Protein AF-0000000084378544 (afdb_homodimer)

Solvent-accessible surface area (backbone atoms only — not comparable to full-atom values): 7762 Å² total; per-residue (Å²): 128,62,60,50,54,60,19,28,45,36,10,45,52,50,46,53,52,35,53,74,69,70,43,50,60,58,55,46,12,59,63,33,71,45,56,63,68,47,44,58,34,29,41,66,19,74,38,69,50,29,52,59,50,43,44,32,46,19,56,54,67,71,46,62,42,26,55,57,43,40,57,29,56,71,71,104,128,62,62,50,55,60,19,28,46,36,10,45,51,51,47,54,50,35,53,74,70,70,42,51,59,59,55,46,12,59,62,33,70,46,57,64,69,47,44,59,34,28,39,64,20,75,35,67,52,28,52,57,51,43,44,31,45,19,56,53,67,70,47,64,42,25,56,56,42,39,57,29,57,71,72,103

pLDDT: mean 95.97, std 9.05, range [44.22, 98.88]

Organism: NCBI:txid1548547

Sequence (152 aa):
MNPRIAAKQFGLIVRQRRLKASMSQETLAAEAMCHPTYISLVERGLRNPSLDTILKLAAALNCPAWLLVQETEAQLMNPRIAAKQFGLIVRQRRLKASMSQETLAAEAMCHPTYISLVERGLRNPSLDTILKLAAALNCPAWLLVQETEAQL

Structure (mmCIF, N/CA/C/O backbone):
data_AF-0000000084378544-model_v1
#
loop_
_entity.id
_entity.type
_entity.pdbx_description
1 polymer 'HTH cro/C1-type domain-containing protein'
#
loop_
_atom_site.group_PDB
_atom_site.id
_atom_site.type_symbol
_atom_site.label_atom_id
_atom_site.label_alt_id
_atom_site.label_comp_id
_atom_site.label_asym_id
_atom_site.label_entity_id
_atom_site.label_seq_id
_atom_site.pdbx_PDB_ins_code
_atom_site.Cartn_x
_atom_site.Cartn_y
_atom_site.Cartn_z
_atom_site.occupancy
_atom_site.B_iso_or_equiv
_atom_site.auth_seq_id
_atom_site.auth_comp_id
_atom_site.auth_asym_id
_atom_site.auth_atom_id
_atom_site.pdbx_PDB_model_num
ATOM 1 N N . MET A 1 1 ? 2.867 13.477 -6.863 1 44.22 1 MET A N 1
ATOM 2 C CA . MET A 1 1 ? 3.152 12.203 -7.512 1 44.22 1 MET A CA 1
ATOM 3 C C . MET A 1 1 ? 1.926 11.688 -8.258 1 44.22 1 MET A C 1
ATOM 5 O O . MET A 1 1 ? 0.828 11.641 -7.699 1 44.22 1 MET A O 1
ATOM 9 N N . ASN A 1 2 ? 1.77 11.758 -9.508 1 55.84 2 ASN A N 1
ATOM 10 C CA . ASN A 1 2 ? 0.606 11.328 -10.281 1 55.84 2 ASN A CA 1
ATOM 11 C C . ASN A 1 2 ? 0.233 9.883 -9.977 1 55.84 2 ASN A C 1
ATOM 13 O O . ASN A 1 2 ? 1.021 8.969 -10.227 1 55.84 2 ASN A O 1
ATOM 17 N N . PRO A 1 3 ? -0.735 9.703 -9.062 1 58.84 3 PRO A N 1
ATOM 18 C CA . PRO A 1 3 ? -1.119 8.383 -8.555 1 58.84 3 PRO A CA 1
ATOM 19 C C . PRO A 1 3 ? -0.909 7.27 -9.578 1 58.84 3 PRO A C 1
ATOM 21 O O . PRO A 1 3 ? -0.676 6.117 -9.211 1 58.84 3 PRO A O 1
ATOM 24 N N . ARG A 1 4 ? -0.571 7.797 -10.789 1 84.12 4 ARG A N 1
ATOM 25 C CA . ARG A 1 4 ? -0.544 6.793 -11.852 1 84.12 4 ARG A CA 1
ATOM 26 C C . ARG A 1 4 ? 0.871 6.27 -12.07 1 84.12 4 ARG A C 1
ATOM 28 O O . ARG A 1 4 ? 1.058 5.125 -12.484 1 84.12 4 ARG A O 1
ATOM 35 N N . ILE A 1 5 ? 1.824 7.164 -11.453 1 95.56 5 ILE A N 1
ATOM 36 C CA . ILE A 1 5 ? 3.195 6.727 -11.695 1 95.56 5 ILE A CA 1
ATOM 37 C C . ILE A 1 5 ? 3.574 5.633 -10.703 1 95.56 5 ILE A C 1
ATOM 39 O O . ILE A 1 5 ? 4.16 4.613 -11.078 1 95.56 5 ILE A O 1
ATOM 43 N N . ALA A 1 6 ? 3.158 5.809 -9.5 1 97.69 6 ALA A N 1
ATOM 44 C CA . ALA A 1 6 ? 3.463 4.812 -8.477 1 97.69 6 ALA A CA 1
ATOM 45 C C . ALA A 1 6 ? 2.77 3.488 -8.773 1 97.69 6 ALA A C 1
ATOM 47 O O . ALA A 1 6 ? 3.357 2.418 -8.602 1 97.69 6 ALA A O 1
ATOM 48 N N . ALA A 1 7 ? 1.513 3.633 -9.234 1 98.06 7 ALA A N 1
ATOM 49 C CA . ALA A 1 7 ? 0.783 2.42 -9.594 1 98.06 7 ALA A CA 1
ATOM 50 C C . ALA A 1 7 ? 1.482 1.67 -10.719 1 98.06 7 ALA A C 1
ATOM 52 O O . ALA A 1 7 ? 1.562 0.439 -10.703 1 98.06 7 ALA A O 1
ATOM 53 N N . LYS A 1 8 ? 1.945 2.426 -11.68 1 97.94 8 LYS A N 1
ATOM 54 C CA . LYS A 1 8 ? 2.646 1.819 -12.805 1 97.94 8 LYS A CA 1
ATOM 55 C C . LYS A 1 8 ? 3.932 1.135 -12.352 1 97.94 8 LYS A C 1
ATOM 57 O O . LYS A 1 8 ? 4.227 0.013 -12.766 1 97.94 8 LYS A O 1
ATOM 62 N N . GLN A 1 9 ? 4.684 1.819 -11.539 1 98.44 9 GLN A N 1
ATOM 63 C CA . GLN A 1 9 ? 5.934 1.248 -11.047 1 98.44 9 GLN A CA 1
ATOM 64 C C . GLN A 1 9 ? 5.668 0.009 -10.195 1 98.44 9 GLN A C 1
ATOM 66 O O . GLN A 1 9 ? 6.375 -0.995 -10.312 1 98.44 9 GLN A O 1
ATOM 71 N N . PHE A 1 10 ? 4.676 0.097 -9.328 1 98.75 10 PHE A N 1
ATOM 72 C CA . PHE A 1 10 ? 4.297 -1.056 -8.523 1 98.75 10 PHE A CA 1
ATOM 73 C C . PHE A 1 10 ? 3.918 -2.238 -9.406 1 98.75 10 PHE A C 1
ATOM 75 O O . PHE A 1 10 ? 4.348 -3.367 -9.164 1 98.75 10 PHE A O 1
ATOM 82 N N . GLY A 1 11 ? 3.084 -1.934 -10.359 1 98.69 11 GLY A N 1
ATOM 83 C CA . GLY A 1 11 ? 2.666 -2.975 -11.281 1 98.69 11 GLY A CA 1
ATOM 84 C C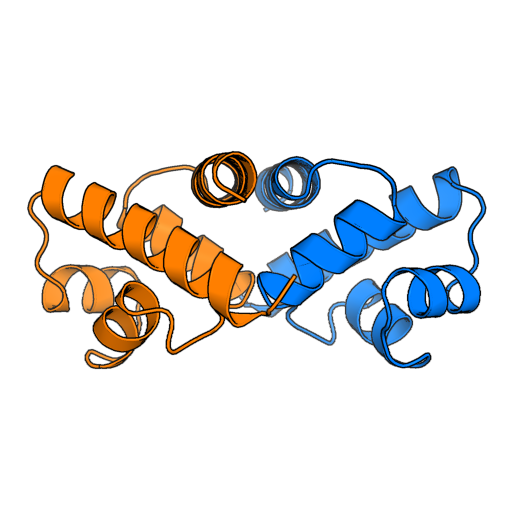 . GLY A 1 11 ? 3.83 -3.652 -11.977 1 98.69 11 GLY A C 1
ATOM 85 O O . GLY A 1 11 ? 3.83 -4.875 -12.148 1 98.69 11 GLY A O 1
ATOM 86 N N . LEU A 1 12 ? 4.793 -2.902 -12.375 1 98.56 12 LEU A N 1
ATOM 87 C CA . LEU A 1 12 ? 5.973 -3.449 -13.039 1 98.56 12 LEU A CA 1
ATOM 88 C C . LEU A 1 12 ? 6.738 -4.383 -12.102 1 98.56 12 LEU A C 1
ATOM 90 O O . LEU A 1 12 ? 7.242 -5.422 -12.539 1 98.56 12 LEU A O 1
ATOM 94 N N . ILE A 1 13 ? 6.832 -3.988 -10.867 1 98.81 13 ILE A N 1
ATOM 95 C CA . ILE A 1 13 ? 7.527 -4.797 -9.875 1 98.81 13 ILE A CA 1
ATOM 96 C C . ILE A 1 13 ? 6.773 -6.109 -9.656 1 98.81 13 ILE A C 1
ATOM 98 O O . ILE A 1 13 ? 7.387 -7.18 -9.586 1 98.81 13 ILE A O 1
ATOM 102 N N . VAL A 1 14 ? 5.473 -6.043 -9.555 1 98.81 14 VAL A N 1
ATOM 103 C CA . VAL A 1 14 ? 4.648 -7.234 -9.398 1 98.81 14 VAL A CA 1
ATOM 104 C C . VAL A 1 14 ? 4.852 -8.156 -10.602 1 98.81 14 VAL A C 1
ATOM 106 O O . VAL A 1 14 ? 5.027 -9.367 -10.438 1 98.81 14 VAL A O 1
ATOM 109 N N . ARG A 1 15 ? 4.816 -7.582 -11.758 1 98.81 15 ARG A N 1
ATOM 110 C CA . ARG A 1 15 ? 5.02 -8.367 -12.977 1 98.81 15 ARG A CA 1
ATOM 111 C C . ARG A 1 15 ? 6.371 -9.07 -12.953 1 98.81 15 ARG A C 1
ATOM 113 O O . ARG A 1 15 ? 6.465 -10.258 -13.258 1 98.81 15 ARG A O 1
ATOM 120 N N . GLN A 1 16 ? 7.402 -8.32 -12.68 1 98.75 16 GLN A N 1
ATOM 121 C CA . GLN A 1 16 ? 8.75 -8.875 -12.633 1 98.75 16 GLN A CA 1
ATOM 122 C C . GLN A 1 16 ? 8.828 -10.047 -11.664 1 98.75 16 GLN A C 1
ATOM 124 O O . GLN A 1 16 ? 9.406 -11.094 -11.977 1 98.75 16 GLN A O 1
ATOM 129 N N . ARG A 1 17 ? 8.258 -9.891 -10.531 1 98.69 17 ARG A N 1
ATOM 130 C CA . ARG A 1 17 ? 8.305 -10.93 -9.508 1 98.69 17 ARG A CA 1
ATOM 131 C C . ARG A 1 17 ? 7.457 -12.133 -9.914 1 98.69 17 ARG A C 1
ATOM 133 O O . ARG A 1 17 ? 7.824 -13.281 -9.648 1 98.69 17 ARG A O 1
ATOM 140 N N . ARG A 1 18 ? 6.332 -11.836 -10.445 1 98.69 18 ARG A N 1
ATOM 141 C CA . ARG A 1 18 ? 5.48 -12.914 -10.938 1 98.69 18 ARG A CA 1
ATOM 142 C C . ARG A 1 18 ? 6.219 -13.766 -11.961 1 98.69 18 ARG A C 1
ATOM 144 O O . ARG A 1 18 ? 6.199 -15 -11.883 1 98.69 18 ARG A O 1
ATOM 151 N N . LEU A 1 19 ? 6.879 -13.109 -12.883 1 98.69 19 LEU A N 1
ATOM 152 C CA . LEU A 1 19 ? 7.617 -13.797 -13.938 1 98.69 19 LEU A CA 1
ATOM 153 C C . LEU A 1 19 ? 8.789 -14.578 -13.352 1 98.69 19 LEU A C 1
ATOM 155 O O . LEU A 1 19 ? 9.055 -15.711 -13.758 1 98.69 19 LEU A O 1
ATOM 159 N N . LYS A 1 20 ? 9.469 -13.969 -12.438 1 98.38 20 LYS A N 1
ATOM 160 C CA . LYS A 1 20 ? 10.578 -14.648 -11.773 1 98.38 20 LYS A CA 1
ATOM 161 C C . LYS A 1 20 ? 10.102 -15.906 -11.055 1 98.38 20 LYS A C 1
ATOM 163 O O . LYS A 1 20 ? 10.828 -16.906 -10.992 1 98.38 20 LYS A O 1
ATOM 168 N N . ALA A 1 21 ? 8.922 -15.891 -10.539 1 97.81 21 ALA A N 1
ATOM 169 C CA . ALA A 1 21 ? 8.336 -17.016 -9.812 1 97.81 21 ALA A CA 1
ATOM 170 C C . ALA A 1 21 ? 7.672 -18 -10.773 1 97.81 21 ALA A C 1
ATOM 172 O O . ALA A 1 21 ? 7.055 -18.969 -10.344 1 97.81 21 ALA A O 1
ATOM 173 N N . SER A 1 22 ? 7.695 -17.672 -12.109 1 98.38 22 SER A N 1
ATOM 174 C CA . SER A 1 22 ? 7.133 -18.5 -13.164 1 98.38 22 SER A CA 1
ATOM 175 C C . SER A 1 22 ? 5.621 -18.656 -13 1 98.38 22 SER A C 1
ATOM 177 O O . SER A 1 22 ? 5.07 -19.734 -13.234 1 98.38 22 SER A O 1
ATOM 179 N N . MET A 1 23 ? 5.02 -17.688 -12.578 1 98.38 23 MET A N 1
ATOM 180 C CA . MET A 1 23 ? 3.568 -17.672 -12.445 1 98.38 23 MET A CA 1
ATOM 181 C C . MET A 1 23 ? 2.918 -16.938 -13.609 1 98.38 23 MET A C 1
ATOM 183 O O . MET A 1 23 ? 3.439 -15.922 -14.078 1 98.38 23 MET A O 1
ATOM 187 N N . SER A 1 24 ? 1.801 -17.484 -14.039 1 98.56 24 SER A N 1
ATOM 188 C CA . SER A 1 24 ? 0.958 -16.703 -14.945 1 98.56 24 SER A CA 1
ATOM 189 C C . SER A 1 24 ? 0.141 -15.664 -14.195 1 98.56 24 SER A C 1
ATOM 191 O O . SER A 1 24 ? 0.094 -15.672 -12.961 1 98.56 24 SER A O 1
ATOM 193 N N . GLN A 1 25 ? -0.43 -14.766 -14.953 1 98.56 25 GLN A N 1
ATOM 194 C CA . GLN A 1 25 ? -1.34 -13.82 -14.32 1 98.56 25 GLN A CA 1
ATOM 195 C C . GLN A 1 25 ? -2.498 -14.539 -13.633 1 98.56 25 GLN A C 1
ATOM 197 O O . GLN A 1 25 ? -2.928 -14.141 -12.547 1 98.56 25 GLN A O 1
ATOM 202 N N . GLU A 1 26 ? -2.98 -15.602 -14.289 1 98.31 26 GLU A N 1
ATOM 203 C CA . GLU A 1 26 ? -4.086 -16.391 -13.758 1 98.31 26 GLU A CA 1
ATOM 204 C C . GLU A 1 26 ? -3.699 -17.062 -12.445 1 98.31 26 GLU A C 1
ATOM 206 O O . GLU A 1 26 ? -4.477 -17.078 -11.492 1 98.31 26 GLU A O 1
ATOM 211 N N . THR A 1 27 ? -2.525 -17.688 -12.422 1 98.5 27 THR A N 1
ATOM 212 C CA . THR A 1 27 ? -2.041 -18.344 -11.211 1 98.5 27 THR A CA 1
ATOM 213 C C . THR A 1 27 ? -1.886 -17.328 -10.078 1 98.5 27 THR A C 1
ATOM 215 O O . THR A 1 27 ? -2.287 -17.609 -8.945 1 98.5 27 THR A O 1
ATOM 218 N N . LEU A 1 28 ? -1.312 -16.188 -10.367 1 98.69 28 LEU A N 1
ATOM 219 C CA . LEU A 1 28 ? -1.149 -15.156 -9.344 1 98.69 28 LEU A CA 1
ATOM 220 C C . LEU A 1 28 ? -2.504 -14.695 -8.812 1 98.69 28 LEU A C 1
ATOM 222 O O . LEU A 1 28 ? -2.678 -14.516 -7.609 1 98.69 28 LEU A O 1
ATOM 226 N N . ALA A 1 29 ? -3.436 -14.453 -9.727 1 98.62 29 ALA A N 1
ATOM 227 C CA . ALA A 1 29 ? -4.77 -14.016 -9.328 1 98.62 29 ALA A CA 1
ATOM 228 C C . ALA A 1 29 ? -5.414 -15.016 -8.375 1 98.62 29 ALA A C 1
ATOM 230 O O . ALA A 1 29 ? -5.992 -14.633 -7.355 1 98.62 29 ALA A O 1
ATOM 231 N N . ALA A 1 30 ? -5.312 -16.266 -8.719 1 98.38 30 ALA A N 1
ATOM 232 C CA . ALA A 1 30 ? -5.883 -17.328 -7.895 1 98.38 30 ALA A CA 1
ATOM 233 C C . ALA A 1 30 ? -5.234 -17.359 -6.516 1 98.38 30 ALA A C 1
ATOM 235 O O . ALA A 1 30 ? -5.93 -17.422 -5.496 1 98.38 30 ALA A O 1
ATOM 236 N N . GLU A 1 31 ? -3.93 -17.25 -6.43 1 98 31 GLU A N 1
ATOM 237 C CA . GLU A 1 31 ? -3.199 -17.312 -5.168 1 98 31 GLU A CA 1
ATOM 238 C C . GLU A 1 31 ? -3.467 -16.078 -4.316 1 98 31 GLU A C 1
ATOM 240 O O . GLU A 1 31 ? -3.494 -16.156 -3.086 1 98 31 GLU A O 1
ATOM 245 N N . ALA A 1 32 ? -3.627 -15 -4.965 1 98.06 32 ALA A N 1
ATOM 246 C CA . ALA A 1 32 ? -3.865 -13.742 -4.254 1 98.06 32 ALA A CA 1
ATOM 247 C C . ALA A 1 32 ? -5.352 -13.555 -3.967 1 98.06 32 ALA A C 1
ATOM 249 O O . ALA A 1 32 ? -5.746 -12.562 -3.35 1 98.06 32 ALA A O 1
ATOM 250 N N . MET A 1 33 ? -6.152 -14.453 -4.473 1 97 33 MET A N 1
ATOM 251 C CA . MET A 1 33 ? -7.602 -14.391 -4.297 1 97 33 MET A CA 1
ATOM 252 C C . MET A 1 33 ? -8.172 -13.117 -4.91 1 97 33 MET A C 1
ATOM 254 O O . MET A 1 33 ? -8.945 -12.406 -4.266 1 97 33 MET A O 1
ATOM 258 N N . CYS A 1 34 ? -7.727 -12.844 -6.039 1 96.88 34 CYS A N 1
ATOM 259 C CA . CYS A 1 34 ? -8.211 -11.719 -6.832 1 96.88 34 CYS A CA 1
ATOM 260 C C . CYS A 1 34 ? -8.945 -12.203 -8.078 1 96.88 34 CYS A C 1
ATOM 262 O O . CYS A 1 34 ? -8.828 -13.367 -8.461 1 96.88 34 CYS A O 1
ATOM 264 N N . HIS A 1 35 ? -9.68 -11.219 -8.57 1 96.19 35 HIS A N 1
ATOM 265 C CA . HIS A 1 35 ? -10.297 -11.5 -9.859 1 96.19 35 HIS A CA 1
ATOM 266 C C . HIS A 1 35 ? -9.242 -11.648 -10.961 1 96.19 35 HIS A C 1
ATOM 268 O O . HIS A 1 35 ? -8.258 -10.914 -10.977 1 96.19 35 HIS A O 1
ATOM 274 N N . PRO A 1 36 ? -9.508 -12.547 -11.906 1 93.81 36 PRO A N 1
ATOM 275 C CA . PRO A 1 36 ? -8.531 -12.828 -12.961 1 93.81 36 PRO A CA 1
ATOM 276 C C . PRO A 1 36 ? -8.109 -11.578 -13.727 1 93.81 36 PRO A C 1
ATOM 278 O O . PRO A 1 36 ? -6.953 -11.469 -14.148 1 93.81 36 PRO A O 1
ATOM 281 N N . THR A 1 37 ? -9.047 -10.625 -13.844 1 96.44 37 THR A N 1
ATOM 282 C CA . THR A 1 37 ? -8.734 -9.438 -14.633 1 96.44 37 THR A CA 1
ATOM 283 C C . THR A 1 37 ? -7.977 -8.414 -13.797 1 96.44 37 THR A C 1
ATOM 285 O O . THR A 1 37 ? -7.426 -7.453 -14.336 1 96.44 37 THR A O 1
ATOM 288 N N . TYR A 1 38 ? -7.883 -8.617 -12.602 1 97.5 38 TYR A N 1
ATOM 289 C CA . TYR A 1 38 ? -7.336 -7.621 -11.688 1 97.5 38 TYR A CA 1
ATOM 290 C C . TYR A 1 38 ? -5.824 -7.52 -11.836 1 97.5 38 TYR A C 1
ATOM 292 O O . TYR A 1 38 ? -5.262 -6.422 -11.805 1 97.5 38 TYR A O 1
ATOM 300 N N . ILE A 1 39 ? -5.168 -8.695 -11.969 1 98.38 39 ILE A N 1
ATOM 301 C CA . ILE A 1 39 ? -3.709 -8.719 -12.031 1 98.38 39 ILE A CA 1
ATOM 302 C C . ILE A 1 39 ? -3.232 -7.922 -13.242 1 98.38 39 ILE A C 1
ATOM 304 O O . ILE A 1 39 ? -2.301 -7.121 -13.133 1 98.38 39 ILE A O 1
ATOM 308 N N . SER A 1 40 ? -3.869 -8.086 -14.328 1 98.31 40 SER A N 1
ATOM 309 C CA . SER A 1 40 ? -3.504 -7.34 -15.531 1 98.31 40 SER A CA 1
ATOM 310 C C . SER A 1 40 ? -3.645 -5.84 -15.312 1 98.31 40 SER A C 1
ATOM 312 O O . SER A 1 40 ? -2.775 -5.062 -15.711 1 98.31 40 SER A O 1
ATOM 314 N N . LEU A 1 41 ? -4.715 -5.398 -14.695 1 97.94 41 LEU A N 1
ATOM 315 C CA . LEU A 1 41 ? -4.949 -3.984 -14.414 1 97.94 41 LEU A CA 1
ATOM 316 C C . LEU A 1 41 ? -3.877 -3.432 -13.484 1 97.94 41 LEU A C 1
ATOM 318 O O . LEU A 1 41 ? -3.381 -2.322 -13.688 1 97.94 41 LEU A O 1
ATOM 322 N N . VAL A 1 42 ? -3.494 -4.199 -12.492 1 98.19 42 VAL A N 1
ATOM 323 C CA . VAL A 1 42 ? -2.453 -3.795 -11.555 1 98.19 42 VAL A CA 1
ATOM 324 C C . VAL A 1 42 ? -1.12 -3.664 -12.289 1 98.19 42 VAL A C 1
ATOM 326 O O . VAL A 1 42 ? -0.432 -2.648 -12.164 1 98.19 42 VAL A O 1
ATOM 329 N N . GLU A 1 43 ? -0.799 -4.676 -13.094 1 98.44 43 GLU A N 1
ATOM 330 C CA . GLU A 1 43 ? 0.514 -4.727 -13.727 1 98.44 43 GLU A CA 1
ATOM 331 C C . GLU A 1 43 ? 0.663 -3.627 -14.773 1 98.44 43 GLU A C 1
ATOM 333 O O . GLU A 1 43 ? 1.781 -3.246 -15.133 1 98.44 43 GLU A O 1
ATOM 338 N N . ARG A 1 44 ? -0.422 -3.1 -15.188 1 97.38 44 ARG A N 1
ATOM 339 C CA . ARG A 1 44 ? -0.405 -2.027 -16.172 1 97.38 44 ARG A CA 1
ATOM 340 C C . ARG A 1 44 ? -0.55 -0.664 -15.516 1 97.38 44 ARG A C 1
ATOM 342 O O . ARG A 1 44 ? -0.538 0.368 -16.188 1 97.38 44 ARG A O 1
ATOM 349 N N . GLY A 1 45 ? -0.715 -0.645 -14.273 1 97.44 45 GLY A N 1
ATOM 350 C CA . GLY A 1 45 ? -0.852 0.603 -13.547 1 97.44 45 GLY A CA 1
ATOM 351 C C . GLY A 1 45 ? -2.24 1.204 -13.641 1 97.44 45 GLY A C 1
ATOM 352 O O . GLY A 1 45 ? -2.434 2.387 -13.352 1 97.44 45 GLY A O 1
ATOM 353 N N . LEU A 1 46 ? -3.201 0.468 -14.039 1 96.88 46 LEU A N 1
ATOM 354 C CA . LEU A 1 46 ? -4.562 0.957 -14.227 1 96.88 46 LEU A CA 1
ATOM 355 C C . LEU A 1 46 ? -5.383 0.788 -12.953 1 96.88 46 LEU A C 1
ATOM 357 O O . LEU A 1 46 ? -6.512 1.28 -12.867 1 96.88 46 LEU A O 1
ATOM 361 N N . ARG A 1 47 ? -4.891 0.198 -11.945 1 96.25 47 ARG A N 1
ATOM 362 C CA . ARG A 1 47 ? -5.465 0.109 -10.602 1 96.25 47 ARG A CA 1
ATOM 363 C C . ARG A 1 47 ? -4.465 0.573 -9.555 1 96.25 47 ARG A C 1
ATOM 365 O O . ARG A 1 47 ? -3.273 0.261 -9.641 1 96.25 47 ARG A O 1
ATOM 372 N N . ASN A 1 48 ? -4.918 1.323 -8.734 1 97 48 ASN A N 1
ATOM 373 C CA . ASN A 1 48 ? -4.172 1.693 -7.539 1 97 48 ASN A CA 1
ATOM 374 C C . ASN A 1 48 ? -4.453 0.736 -6.383 1 97 48 ASN A C 1
ATOM 376 O O . ASN A 1 48 ? -5.496 0.829 -5.738 1 97 48 ASN A O 1
ATOM 380 N N . PRO A 1 49 ? -3.494 -0.17 -6.141 1 97.5 49 PRO A N 1
ATOM 381 C CA . PRO A 1 49 ? -3.812 -1.212 -5.164 1 97.5 49 PRO A CA 1
ATOM 382 C C . PRO A 1 49 ? -3.939 -0.667 -3.742 1 97.5 49 PRO A C 1
ATOM 384 O O . PRO A 1 49 ? -3.266 0.302 -3.385 1 97.5 49 PRO A O 1
ATOM 387 N N . SER A 1 50 ? -4.758 -1.272 -2.967 1 97.06 50 SER A N 1
ATOM 388 C CA . SER A 1 50 ? -4.895 -0.963 -1.547 1 97.06 50 SER A CA 1
ATOM 389 C C . SER A 1 50 ? -3.861 -1.715 -0.714 1 97.06 50 SER A C 1
ATOM 391 O O . SER A 1 50 ? -3.186 -2.615 -1.219 1 97.06 50 SER A O 1
ATOM 393 N N . LEU A 1 51 ? -3.795 -1.354 0.514 1 98.31 51 LEU A N 1
ATOM 394 C CA . LEU A 1 51 ? -2.941 -2.068 1.459 1 98.31 51 LEU A CA 1
ATOM 395 C C . LEU A 1 51 ? -3.283 -3.555 1.484 1 98.31 51 LEU A C 1
ATOM 397 O O . LEU A 1 51 ? -2.391 -4.402 1.416 1 98.31 51 LEU A O 1
ATOM 401 N N . ASP A 1 52 ? -4.586 -3.893 1.549 1 97.06 52 ASP A N 1
ATOM 402 C CA . ASP A 1 52 ? -5 -5.293 1.572 1 97.06 52 ASP A CA 1
ATOM 403 C C . ASP A 1 52 ? -4.523 -6.027 0.322 1 97.06 52 ASP A C 1
ATOM 405 O O . ASP A 1 52 ? -4.047 -7.16 0.407 1 97.06 52 ASP A O 1
ATOM 409 N N . THR A 1 53 ? -4.668 -5.371 -0.796 1 97 53 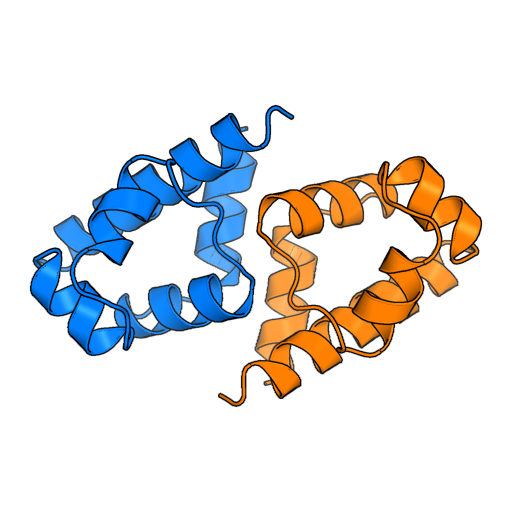THR A N 1
ATOM 410 C CA . THR A 1 53 ? -4.25 -5.98 -2.055 1 97 53 THR A CA 1
ATOM 411 C C . THR A 1 53 ? -2.736 -6.172 -2.088 1 97 53 THR A C 1
ATOM 413 O O . THR A 1 53 ? -2.246 -7.199 -2.553 1 97 53 THR A O 1
ATOM 416 N N . ILE A 1 54 ? -2.045 -5.184 -1.647 1 98.44 54 ILE A N 1
ATOM 417 C CA . ILE A 1 54 ? -0.588 -5.262 -1.606 1 98.44 54 ILE A CA 1
ATOM 418 C C . ILE A 1 54 ? -0.161 -6.453 -0.749 1 98.44 54 ILE A C 1
ATOM 420 O O . ILE A 1 54 ? 0.725 -7.219 -1.136 1 98.44 54 ILE A O 1
ATOM 424 N N . LEU A 1 55 ? -0.791 -6.629 0.367 1 98.38 55 LEU A N 1
ATOM 425 C CA . LEU A 1 55 ? -0.491 -7.734 1.267 1 98.38 55 LEU A CA 1
ATOM 426 C C . LEU A 1 55 ? -0.816 -9.07 0.61 1 98.38 55 LEU A C 1
ATOM 428 O O . LEU A 1 55 ? -0.039 -10.023 0.712 1 98.38 55 LEU A O 1
ATOM 432 N N . LYS A 1 56 ? -1.913 -9.156 -0.046 1 97.75 56 LYS A N 1
ATOM 433 C CA . LYS A 1 56 ? -2.314 -10.391 -0.71 1 97.75 56 LYS A CA 1
ATOM 434 C C . LYS A 1 56 ? -1.339 -10.758 -1.825 1 97.75 56 LYS A C 1
ATOM 436 O O . LYS A 1 56 ? -0.945 -11.922 -1.955 1 97.75 56 LYS A O 1
ATOM 441 N N . LEU A 1 57 ? -0.999 -9.75 -2.611 1 98.5 57 LEU A N 1
ATOM 442 C CA . LEU A 1 57 ? -0.071 -9.992 -3.713 1 98.5 57 LEU A CA 1
ATOM 443 C C . LEU A 1 57 ? 1.292 -10.43 -3.189 1 98.5 57 LEU A C 1
ATOM 445 O O . LEU A 1 57 ? 1.901 -11.359 -3.732 1 98.5 57 LEU A O 1
ATOM 449 N N . ALA A 1 58 ? 1.765 -9.766 -2.227 1 98.75 58 ALA A N 1
ATOM 450 C CA . ALA A 1 58 ? 3.055 -10.109 -1.637 1 98.75 58 ALA A CA 1
ATOM 451 C C . ALA A 1 58 ? 3.057 -11.555 -1.136 1 98.75 58 ALA A C 1
ATOM 453 O O . ALA A 1 58 ? 4.016 -12.297 -1.359 1 98.75 58 ALA A O 1
ATOM 454 N N . ALA A 1 59 ? 1.991 -11.961 -0.442 1 98.44 59 ALA A N 1
ATOM 455 C CA . ALA A 1 59 ? 1.873 -13.328 0.058 1 98.44 59 ALA A CA 1
ATOM 456 C C . ALA A 1 59 ? 1.905 -14.336 -1.087 1 98.44 59 ALA A C 1
ATOM 458 O O . ALA A 1 59 ? 2.609 -15.344 -1.014 1 98.44 59 ALA A O 1
ATOM 459 N N . ALA A 1 60 ? 1.149 -14.023 -2.104 1 98.62 60 ALA A N 1
ATOM 460 C CA . ALA A 1 60 ? 1.092 -14.914 -3.266 1 98.62 60 ALA A CA 1
ATOM 461 C C . ALA A 1 60 ? 2.453 -15.016 -3.945 1 98.62 60 ALA A C 1
ATOM 463 O O . ALA A 1 60 ? 2.793 -16.047 -4.52 1 98.62 60 ALA A O 1
ATOM 464 N N . LEU A 1 61 ? 3.232 -13.93 -3.881 1 98.75 61 LEU A N 1
ATOM 465 C CA . LEU A 1 61 ? 4.547 -13.859 -4.508 1 98.75 61 LEU A CA 1
ATOM 466 C C . LEU A 1 61 ? 5.633 -14.336 -3.549 1 98.75 61 LEU A C 1
ATOM 468 O O . LEU A 1 61 ? 6.82 -14.297 -3.881 1 98.75 61 LEU A O 1
ATOM 472 N N . ASN A 1 62 ? 5.238 -14.688 -2.352 1 98.38 62 ASN A N 1
ATOM 473 C CA . ASN A 1 62 ? 6.137 -15.203 -1.322 1 98.38 62 ASN A CA 1
ATOM 474 C C . ASN A 1 62 ? 7.234 -14.203 -0.981 1 98.38 62 ASN A C 1
ATOM 476 O O . ASN A 1 62 ? 8.414 -14.547 -0.981 1 98.38 62 ASN A O 1
ATOM 480 N N . CYS A 1 63 ? 6.848 -12.969 -0.696 1 98.62 63 CYS A N 1
ATOM 481 C CA . CYS A 1 63 ? 7.75 -11.906 -0.272 1 98.62 63 CYS A CA 1
ATOM 482 C C . CYS A 1 63 ? 7.059 -10.953 0.699 1 98.62 63 CYS A C 1
ATOM 484 O O . CYS A 1 63 ? 5.832 -10.977 0.824 1 98.62 63 CYS A O 1
ATOM 486 N N . PRO A 1 64 ? 7.852 -10.211 1.478 1 98.75 64 PRO A N 1
ATOM 487 C CA . PRO A 1 64 ? 7.211 -9.219 2.344 1 98.75 64 PRO A CA 1
ATOM 488 C C . PRO A 1 64 ? 6.562 -8.078 1.559 1 98.75 64 PRO A C 1
ATOM 490 O O . PRO A 1 64 ? 7.117 -7.625 0.554 1 98.75 64 PRO A O 1
ATOM 493 N N . ALA A 1 65 ? 5.453 -7.621 1.99 1 98.69 65 ALA A N 1
ATOM 494 C CA . ALA A 1 65 ? 4.734 -6.535 1.332 1 98.69 65 ALA A CA 1
ATOM 495 C C . ALA A 1 65 ? 5.566 -5.254 1.314 1 98.69 65 ALA A C 1
ATOM 497 O O . ALA A 1 65 ? 5.559 -4.516 0.329 1 98.69 65 ALA A O 1
ATOM 498 N N . TRP A 1 66 ? 6.23 -5 2.424 1 98.88 66 TRP A N 1
ATOM 499 C CA . TRP A 1 66 ? 7 -3.762 2.521 1 98.88 66 TRP A CA 1
ATOM 500 C C . TRP A 1 66 ? 8.094 -3.717 1.462 1 98.88 66 TRP A C 1
ATOM 502 O O . TRP A 1 66 ? 8.492 -2.639 1.015 1 98.88 66 TRP A O 1
ATOM 512 N N . LEU A 1 67 ? 8.578 -4.863 1.034 1 98.88 67 LEU A N 1
ATOM 513 C CA . LEU A 1 67 ? 9.609 -4.91 0.005 1 98.88 67 LEU A CA 1
ATOM 514 C C . LEU A 1 67 ? 9.07 -4.418 -1.332 1 98.88 67 LEU A C 1
ATOM 516 O O . LEU A 1 67 ? 9.766 -3.721 -2.072 1 98.88 67 LEU A O 1
ATOM 520 N N . LEU A 1 68 ? 7.832 -4.801 -1.693 1 98.88 68 LEU A N 1
ATOM 521 C CA . LEU A 1 68 ? 7.199 -4.312 -2.914 1 98.88 68 LEU A CA 1
ATOM 522 C C . LEU A 1 68 ? 7.086 -2.791 -2.896 1 98.88 68 LEU A C 1
ATOM 524 O O . LEU A 1 68 ? 7.348 -2.131 -3.906 1 98.88 68 LEU A O 1
ATOM 528 N N . VAL A 1 69 ? 6.762 -2.219 -1.741 1 98.81 69 VAL A N 1
ATOM 529 C CA . VAL A 1 69 ? 6.59 -0.776 -1.6 1 98.81 69 VAL A CA 1
ATOM 530 C C . VAL A 1 69 ? 7.953 -0.087 -1.637 1 98.81 69 VAL A C 1
ATOM 532 O O . VAL A 1 69 ? 8.102 0.983 -2.23 1 98.81 69 VAL A O 1
ATOM 535 N N . GLN A 1 70 ? 8.906 -0.726 -1.017 1 98.88 70 GLN A N 1
ATOM 536 C CA . GLN A 1 70 ? 10.25 -0.164 -1.016 1 98.88 70 GLN A CA 1
ATOM 537 C C . GLN A 1 70 ? 10.805 -0.068 -2.434 1 98.88 70 GLN A C 1
ATOM 539 O O . GLN A 1 70 ? 11.375 0.958 -2.814 1 98.88 70 GLN A O 1
ATOM 544 N N . GLU A 1 71 ? 10.688 -1.134 -3.137 1 98.75 71 GLU A N 1
ATOM 545 C CA . GLU A 1 71 ? 11.18 -1.141 -4.512 1 98.75 71 GLU A CA 1
ATOM 546 C C . GLU A 1 71 ? 10.43 -0.129 -5.371 1 98.75 71 GLU A C 1
ATOM 548 O O . GLU A 1 71 ? 11.023 0.521 -6.234 1 98.75 71 GLU A O 1
ATOM 553 N N . THR A 1 72 ? 9.148 -0.022 -5.172 1 98.38 72 THR A N 1
ATOM 554 C CA . THR A 1 72 ? 8.336 0.953 -5.891 1 98.38 72 THR A CA 1
ATOM 555 C C . THR A 1 72 ? 8.805 2.375 -5.586 1 98.38 72 THR A C 1
ATOM 557 O O . THR A 1 72 ? 9.023 3.17 -6.5 1 98.38 72 THR A O 1
ATOM 560 N N . GLU A 1 73 ? 8.977 2.65 -4.289 1 97.19 73 GLU A N 1
ATOM 561 C CA . GLU A 1 73 ? 9.375 3.979 -3.83 1 97.19 73 GLU A CA 1
ATOM 562 C C . GLU A 1 73 ? 10.75 4.359 -4.367 1 97.19 73 GLU A C 1
ATOM 564 O O . GLU A 1 73 ? 11 5.531 -4.66 1 97.19 73 GLU A O 1
ATOM 569 N N . ALA A 1 74 ? 11.594 3.387 -4.496 1 97.62 74 ALA A N 1
ATOM 570 C CA . ALA A 1 74 ? 12.961 3.613 -4.957 1 97.62 74 ALA A CA 1
ATOM 571 C C . ALA A 1 74 ? 12.984 4.066 -6.414 1 97.62 74 ALA A C 1
ATOM 573 O O . ALA A 1 74 ? 13.961 4.672 -6.867 1 97.62 74 ALA A O 1
ATOM 574 N N . GLN A 1 75 ? 11.914 3.801 -7.098 1 95.31 75 GLN A N 1
ATOM 575 C CA . GLN A 1 75 ? 11.883 4.094 -8.523 1 95.31 75 GLN A CA 1
ATOM 576 C C . GLN A 1 75 ? 11.086 5.363 -8.805 1 95.31 75 GLN A C 1
ATOM 578 O O . GLN A 1 75 ? 10.93 5.766 -9.961 1 95.31 75 GLN A O 1
ATOM 583 N N . LEU A 1 76 ? 10.625 5.992 -7.781 1 93.25 76 LEU A N 1
ATOM 584 C CA . LEU A 1 76 ? 9.836 7.207 -7.941 1 93.25 76 LEU A CA 1
ATOM 585 C C . LEU A 1 76 ? 10.734 8.438 -7.953 1 93.25 76 LEU A C 1
ATOM 587 O O . LEU A 1 76 ? 11.7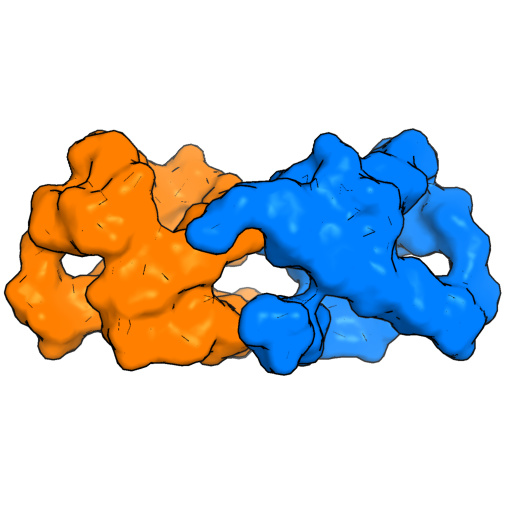97 8.445 -7.328 1 93.25 76 LEU A O 1
ATOM 591 N N . MET B 1 1 ? -6.699 -12.68 5.848 1 44.22 1 MET B N 1
ATOM 592 C CA . MET B 1 1 ? -6.465 -11.508 6.684 1 44.22 1 MET B CA 1
ATOM 593 C C . MET B 1 1 ? -7.609 -10.508 6.551 1 44.22 1 MET B C 1
ATOM 595 O O . MET B 1 1 ? -8.016 -10.164 5.438 1 44.22 1 MET B O 1
ATOM 599 N N . ASN B 1 2 ? -8.531 -10.359 7.406 1 55.03 2 ASN B N 1
ATOM 600 C CA . ASN B 1 2 ? -9.688 -9.477 7.324 1 55.03 2 ASN B CA 1
ATOM 601 C C . ASN B 1 2 ? -9.281 -8.039 7.027 1 55.03 2 ASN B C 1
ATOM 603 O O . ASN B 1 2 ? -8.562 -7.414 7.816 1 55.03 2 ASN B O 1
ATOM 607 N N . PRO B 1 3 ? -9.352 -7.676 5.734 1 58.44 3 PRO B N 1
ATOM 608 C CA . PRO B 1 3 ? -8.891 -6.371 5.258 1 58.44 3 PRO B CA 1
ATOM 609 C C . PRO B 1 3 ? -8.992 -5.281 6.32 1 58.44 3 PRO B C 1
ATOM 611 O O . PRO B 1 3 ? -8.25 -4.297 6.281 1 58.44 3 PRO B O 1
ATOM 614 N N . ARG B 1 4 ? -9.633 -5.758 7.457 1 83.62 4 ARG B N 1
ATOM 615 C CA . ARG B 1 4 ? -9.922 -4.695 8.414 1 83.62 4 ARG B CA 1
ATOM 616 C C . ARG B 1 4 ? -8.875 -4.652 9.516 1 83.62 4 ARG B C 1
ATOM 618 O O . ARG B 1 4 ? -8.617 -3.594 10.102 1 83.62 4 ARG B O 1
ATOM 625 N N . ILE B 1 5 ? -8.094 -5.867 9.508 1 95.56 5 ILE B N 1
ATOM 626 C CA . ILE B 1 5 ? -7.117 -5.883 10.586 1 95.56 5 ILE B CA 1
ATOM 627 C C . ILE B 1 5 ? -5.879 -5.09 10.172 1 95.56 5 ILE B C 1
ATOM 629 O O . ILE B 1 5 ? -5.359 -4.281 10.945 1 95.56 5 ILE B O 1
ATOM 633 N N . ALA B 1 6 ? -5.496 -5.258 8.953 1 97.69 6 ALA B N 1
ATOM 634 C CA . ALA B 1 6 ? -4.324 -4.539 8.453 1 97.69 6 ALA B CA 1
ATOM 635 C C . ALA B 1 6 ? -4.578 -3.037 8.414 1 97.69 6 ALA B C 1
ATOM 637 O O . ALA B 1 6 ? -3.699 -2.244 8.766 1 97.69 6 ALA B O 1
ATOM 638 N N . ALA B 1 7 ? -5.809 -2.707 7.992 1 98.06 7 ALA B N 1
ATOM 639 C CA . ALA B 1 7 ? -6.164 -1.291 7.965 1 98.06 7 ALA B CA 1
ATOM 640 C C . ALA B 1 7 ? -6.105 -0.684 9.359 1 98.06 7 ALA B C 1
ATOM 642 O O . ALA B 1 7 ? -5.637 0.443 9.539 1 98.06 7 ALA B O 1
ATOM 643 N N . LYS B 1 8 ? -6.602 -1.435 10.312 1 98 8 LYS B N 1
ATOM 644 C CA . LYS B 1 8 ? -6.59 -0.966 11.695 1 98 8 LYS B CA 1
ATOM 645 C C . LYS B 1 8 ? -5.164 -0.793 12.203 1 98 8 LYS B C 1
ATOM 647 O O . LYS B 1 8 ? -4.844 0.213 12.844 1 98 8 LYS B O 1
ATOM 652 N N . GLN B 1 9 ? -4.363 -1.774 11.945 1 98.44 9 GLN B N 1
ATOM 653 C CA . GLN B 1 9 ? -2.975 -1.699 12.391 1 98.44 9 GLN B CA 1
ATOM 654 C C . GLN B 1 9 ? -2.24 -0.55 11.703 1 98.44 9 GLN B C 1
ATOM 656 O O . GLN B 1 9 ? -1.478 0.176 12.344 1 98.44 9 GLN B O 1
ATOM 661 N N . PHE B 1 10 ? -2.453 -0.406 10.422 1 98.75 10 PHE B N 1
ATOM 662 C CA . PHE B 1 10 ? -1.856 0.706 9.688 1 98.75 10 PHE B CA 1
ATOM 663 C C . PHE B 1 10 ? -2.291 2.039 10.289 1 98.75 10 PHE B C 1
ATOM 665 O O . PHE B 1 10 ? -1.466 2.934 10.484 1 98.75 10 PHE B O 1
ATOM 672 N N . GLY B 1 11 ? -3.562 2.133 10.477 1 98.69 11 GLY B N 1
ATOM 673 C CA . GLY B 1 11 ? -4.098 3.35 11.07 1 98.69 11 GLY B CA 1
ATOM 674 C C . GLY B 1 11 ? -3.469 3.689 12.406 1 98.69 11 GLY B C 1
ATOM 675 O O . GLY B 1 11 ? -3.182 4.855 12.688 1 98.69 11 GLY B O 1
ATOM 676 N N . LEU B 1 12 ? -3.252 2.717 13.211 1 98.56 12 LEU B N 1
ATOM 677 C CA . LEU B 1 12 ? -2.631 2.924 14.516 1 98.56 12 LEU B CA 1
ATOM 678 C C . LEU B 1 12 ? -1.206 3.445 14.367 1 98.56 12 LEU B C 1
ATOM 680 O O . LEU B 1 12 ? -0.77 4.305 15.133 1 98.56 12 LEU B O 1
ATOM 684 N N . ILE B 1 13 ? -0.512 2.908 13.406 1 98.81 13 ILE B N 1
ATOM 685 C CA . ILE B 1 13 ? 0.86 3.332 13.148 1 98.81 13 ILE B CA 1
ATOM 686 C C . ILE B 1 13 ? 0.872 4.781 12.672 1 98.81 13 ILE B C 1
ATOM 688 O O . ILE B 1 13 ? 1.704 5.578 13.109 1 98.81 13 ILE B O 1
ATOM 692 N N . VAL B 1 14 ? -0.023 5.125 11.789 1 98.81 14 VAL B N 1
ATOM 693 C CA . VAL B 1 14 ? -0.14 6.496 11.305 1 98.81 14 VAL B CA 1
ATOM 694 C C . VAL B 1 14 ? -0.431 7.434 12.477 1 98.81 14 VAL B C 1
ATOM 696 O O . VAL B 1 14 ? 0.187 8.492 12.602 1 98.81 14 VAL B O 1
ATOM 699 N N . ARG B 1 15 ? -1.354 7.039 13.305 1 98.81 15 ARG B N 1
ATOM 700 C CA . ARG B 1 15 ? -1.697 7.848 14.469 1 98.81 15 ARG B CA 1
ATOM 701 C C . ARG B 1 15 ? -0.481 8.062 15.367 1 98.81 15 ARG B C 1
ATOM 703 O O . ARG B 1 15 ? -0.212 9.188 15.797 1 98.81 15 ARG B O 1
ATOM 710 N N . GLN B 1 16 ? 0.194 6.996 15.688 1 98.75 16 GLN B N 1
ATOM 711 C CA . GLN B 1 16 ? 1.375 7.078 16.547 1 98.75 16 GLN B CA 1
ATOM 712 C C . GLN B 1 16 ? 2.406 8.039 15.961 1 98.75 16 GLN B C 1
ATOM 714 O O . GLN B 1 16 ? 2.965 8.867 16.688 1 98.75 16 GLN B O 1
ATOM 719 N N . ARG B 1 17 ? 2.633 7.953 14.711 1 98.69 17 ARG B N 1
ATOM 720 C CA . ARG B 1 17 ? 3.631 8.797 14.062 1 98.69 17 ARG B CA 1
ATOM 721 C C . ARG B 1 17 ? 3.16 10.25 14 1 98.69 17 ARG B C 1
ATOM 723 O O . ARG B 1 17 ? 3.961 11.172 14.148 1 98.69 17 ARG B O 1
ATOM 730 N N . ARG B 1 18 ? 1.919 10.391 13.695 1 98.69 18 ARG B N 1
ATOM 731 C CA . ARG B 1 18 ? 1.354 11.734 13.68 1 98.69 18 ARG B CA 1
ATOM 732 C C . ARG B 1 18 ? 1.537 12.414 15.031 1 98.69 18 ARG B C 1
ATOM 734 O O . ARG B 1 18 ? 1.972 13.57 15.102 1 98.69 18 ARG B O 1
ATOM 741 N N . LEU B 1 19 ? 1.237 11.68 16.094 1 98.69 19 LEU B N 1
ATOM 742 C CA . LEU B 1 19 ? 1.35 12.211 17.453 1 98.69 19 LEU B CA 1
ATOM 743 C C . LEU B 1 19 ? 2.807 12.492 17.797 1 98.69 19 LEU B C 1
ATOM 745 O O . LEU B 1 19 ? 3.113 13.523 18.406 1 98.69 19 LEU B O 1
ATOM 749 N N . LYS B 1 20 ? 3.656 11.602 17.422 1 98.31 20 LYS B N 1
ATOM 750 C CA . LYS B 1 20 ? 5.082 11.805 17.656 1 98.31 20 LYS B CA 1
ATOM 751 C C . LYS B 1 20 ? 5.59 13.055 16.953 1 98.31 20 LYS B C 1
ATOM 753 O O . LYS B 1 20 ? 6.473 13.75 17.453 1 98.31 20 LYS B O 1
ATOM 7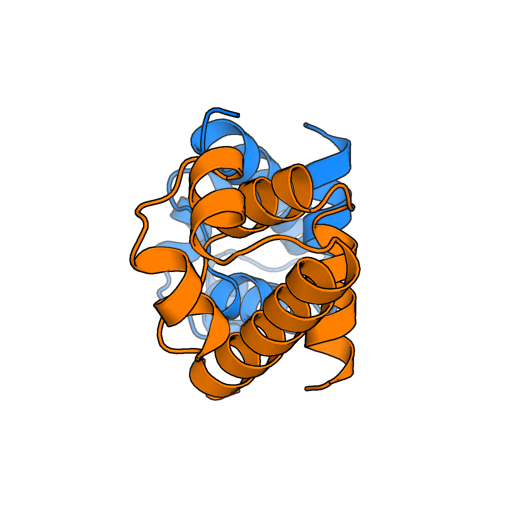58 N N . ALA B 1 21 ? 5.047 13.359 15.812 1 97.81 21 ALA B N 1
ATOM 759 C CA . ALA B 1 21 ? 5.434 14.523 15.023 1 97.81 21 ALA B CA 1
ATOM 760 C C . ALA B 1 21 ? 4.684 15.773 15.484 1 97.81 21 ALA B C 1
ATOM 762 O O . ALA B 1 21 ? 4.82 16.844 14.883 1 97.81 21 ALA B O 1
ATOM 763 N N . SER B 1 22 ? 3.775 15.609 16.5 1 98.38 22 SER B N 1
ATOM 764 C CA . SER B 1 22 ? 2.994 16.703 17.078 1 98.38 22 SER B CA 1
ATOM 765 C C . SER B 1 22 ? 2.053 17.312 16.047 1 98.38 22 SER B C 1
ATOM 767 O O . SER B 1 22 ? 1.868 18.531 16.031 1 98.38 22 SER B O 1
ATOM 769 N N . MET B 1 23 ? 1.561 16.547 15.242 1 98.38 23 MET B N 1
ATOM 770 C CA . MET B 1 23 ? 0.592 16.984 14.242 1 98.38 23 MET B CA 1
ATOM 771 C C . MET B 1 23 ? -0.83 16.641 14.672 1 98.38 23 MET B C 1
ATOM 773 O O . MET B 1 23 ? -1.07 15.578 15.242 1 98.38 23 MET B O 1
ATOM 777 N N . SER B 1 24 ? -1.719 17.562 14.383 1 98.56 24 SER B N 1
ATOM 778 C CA . SER B 1 24 ? -3.133 17.219 14.492 1 98.56 24 SER B CA 1
ATOM 779 C C . SER B 1 24 ? -3.598 16.422 13.281 1 98.56 24 SER B C 1
ATOM 781 O O . SER B 1 24 ? -2.875 16.297 12.289 1 98.56 24 SER B O 1
ATOM 783 N N . GLN B 1 25 ? -4.773 15.844 13.414 1 98.56 25 GLN B N 1
ATOM 784 C CA . GLN B 1 25 ? -5.352 15.172 12.25 1 98.56 25 GLN B CA 1
ATOM 785 C C . GLN B 1 25 ? -5.531 16.141 11.086 1 98.56 25 GLN B C 1
ATOM 787 O O . GLN B 1 25 ? -5.301 15.789 9.93 1 98.56 25 GLN B O 1
ATOM 792 N N . GLU B 1 26 ? -5.922 17.375 11.422 1 98.31 26 GLU B N 1
ATOM 793 C CA . GLU B 1 26 ? -6.137 18.422 10.414 1 98.31 26 GLU B CA 1
ATOM 794 C C . GLU B 1 26 ? -4.832 18.781 9.711 1 98.31 26 GLU B C 1
ATOM 796 O O . GLU B 1 26 ? -4.805 18.922 8.484 1 98.31 26 GLU B O 1
ATOM 801 N N . THR B 1 27 ? -3.771 18.969 10.5 1 98.5 27 THR B N 1
ATOM 802 C CA . THR B 1 27 ? -2.467 19.297 9.93 1 98.5 27 THR B CA 1
ATOM 803 C C . THR B 1 27 ? -1.984 18.172 9.023 1 98.5 27 THR B C 1
ATOM 805 O O . THR B 1 27 ? -1.488 18.422 7.922 1 98.5 27 THR B O 1
ATOM 808 N N . LEU B 1 28 ? -2.125 16.938 9.453 1 98.69 28 LEU B N 1
ATOM 809 C CA . LEU B 1 28 ? -1.712 15.812 8.633 1 98.69 28 LEU B CA 1
ATOM 810 C C . LEU B 1 28 ? -2.514 15.75 7.336 1 98.69 28 LEU B C 1
ATOM 812 O O . LEU B 1 28 ? -1.956 15.5 6.266 1 98.69 28 LEU B O 1
ATOM 816 N N . ALA B 1 29 ? -3.824 15.914 7.441 1 98.56 29 ALA 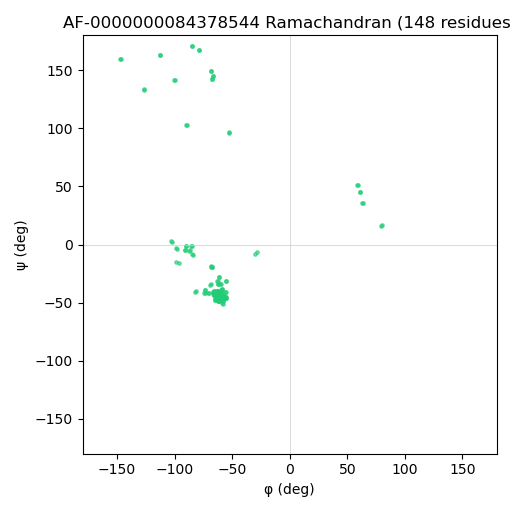B N 1
ATOM 817 C CA . ALA B 1 29 ? -4.68 15.891 6.258 1 98.56 29 ALA B CA 1
ATOM 818 C C . ALA B 1 29 ? -4.234 16.938 5.234 1 98.56 29 ALA B C 1
ATOM 820 O O . ALA B 1 29 ? -4.152 16.641 4.039 1 98.56 29 ALA B O 1
ATOM 821 N N . ALA B 1 30 ? -3.975 18.109 5.73 1 98.38 30 ALA B N 1
ATOM 822 C CA . ALA B 1 30 ? -3.537 19.203 4.855 1 98.38 30 ALA B CA 1
ATOM 823 C C . ALA B 1 30 ? -2.213 18.859 4.18 1 98.38 30 ALA B C 1
ATOM 825 O O . ALA B 1 30 ? -2.066 19.031 2.967 1 98.38 30 ALA B O 1
ATOM 826 N N . GLU B 1 31 ? -1.241 18.344 4.902 1 98 31 GLU B N 1
ATOM 827 C CA . GLU B 1 31 ? 0.079 18.016 4.371 1 98 31 GLU B CA 1
ATOM 828 C C . GLU B 1 31 ? 0.009 16.844 3.395 1 98 31 GLU B C 1
ATOM 830 O O . GLU B 1 31 ? 0.769 16.797 2.426 1 98 31 GLU B O 1
ATOM 835 N N . ALA B 1 32 ? -0.862 15.961 3.67 1 98 32 ALA B N 1
ATOM 836 C CA . ALA B 1 32 ? -1.006 14.773 2.824 1 98 32 ALA B CA 1
ATOM 837 C C . ALA B 1 32 ? -1.959 15.047 1.663 1 98 32 ALA B C 1
ATOM 839 O O . ALA B 1 32 ? -2.176 14.18 0.815 1 98 32 ALA B O 1
ATOM 840 N N . MET B 1 33 ? -2.564 16.203 1.666 1 97 33 MET B N 1
ATOM 841 C CA . MET B 1 33 ? -3.518 16.609 0.633 1 97 33 MET B CA 1
ATOM 842 C C . MET B 1 33 ? -4.715 15.656 0.61 1 97 33 MET B C 1
ATOM 844 O O . MET B 1 33 ? -5.105 15.172 -0.451 1 97 33 MET B O 1
ATOM 848 N N . CYS B 1 34 ? -5.176 15.383 1.743 1 96.88 34 CYS B N 1
ATOM 849 C CA . CYS B 1 34 ? -6.375 14.578 1.93 1 96.88 34 CYS B CA 1
ATOM 850 C C . CYS B 1 34 ? -7.512 15.406 2.506 1 96.88 34 CYS B C 1
ATOM 852 O O . CYS B 1 34 ? -7.289 16.516 3.012 1 96.88 34 CYS B O 1
ATOM 854 N N . HIS B 1 35 ? -8.656 14.781 2.332 1 96.25 35 HIS B N 1
ATOM 855 C CA . HIS B 1 35 ? -9.805 15.398 2.99 1 96.25 35 HIS B CA 1
ATOM 856 C C . HIS B 1 35 ? -9.68 15.328 4.508 1 96.25 35 HIS B C 1
ATOM 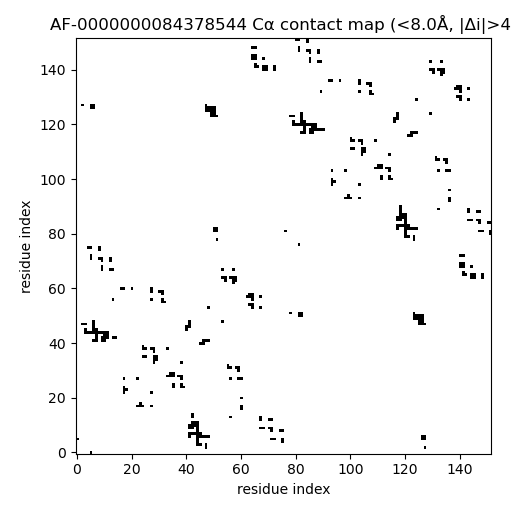858 O O . HIS B 1 35 ? -9.211 14.32 5.047 1 96.25 35 HIS B O 1
ATOM 864 N N . PRO B 1 36 ? -10.164 16.359 5.191 1 93.88 36 PRO B N 1
ATOM 865 C CA . PRO B 1 36 ? -10.016 16.453 6.648 1 93.88 36 PRO B CA 1
ATOM 866 C C . PRO B 1 36 ? -10.578 15.227 7.367 1 93.88 36 PRO B C 1
ATOM 868 O O . PRO B 1 36 ? -10.047 14.812 8.398 1 93.88 36 PRO B O 1
ATOM 871 N N . THR B 1 37 ? -11.617 14.633 6.77 1 96.44 37 THR B N 1
ATOM 872 C CA . THR B 1 37 ? -12.258 13.508 7.453 1 96.44 37 THR B CA 1
ATOM 873 C C . THR B 1 37 ? -11.531 12.203 7.145 1 96.44 37 THR B C 1
ATOM 875 O O . THR B 1 37 ? -11.773 11.18 7.789 1 96.44 37 THR B O 1
ATOM 878 N N . TYR B 1 38 ? -10.664 12.234 6.297 1 97.5 38 TYR B N 1
ATOM 879 C CA . TYR B 1 38 ? -10.039 11.008 5.805 1 97.5 38 TYR B CA 1
ATOM 880 C C . TYR B 1 38 ? -9.078 10.438 6.836 1 97.5 38 TYR B C 1
ATOM 882 O O . TYR B 1 38 ? -9.008 9.219 7.027 1 97.5 38 TYR B O 1
ATOM 890 N N . ILE B 1 39 ? -8.305 11.336 7.473 1 98.38 39 ILE B N 1
ATOM 891 C CA . ILE B 1 39 ? -7.285 10.898 8.422 1 98.38 39 ILE B CA 1
ATOM 892 C C . ILE B 1 39 ? -7.945 10.125 9.562 1 98.38 39 ILE B C 1
ATOM 894 O O . ILE B 1 39 ? -7.469 9.055 9.953 1 98.38 39 ILE B O 1
ATOM 898 N N . SER B 1 40 ? -9.016 10.625 10.047 1 98.31 40 SER B N 1
ATOM 899 C CA . SER B 1 40 ? -9.727 9.945 11.125 1 98.31 40 SER B CA 1
ATOM 900 C C . SER B 1 40 ? -10.188 8.555 10.688 1 98.31 40 SER B C 1
ATOM 902 O O . SER B 1 40 ? -10.055 7.59 11.445 1 98.31 40 SER B O 1
ATOM 904 N N . LEU B 1 41 ? -10.719 8.406 9.5 1 98 41 LEU B N 1
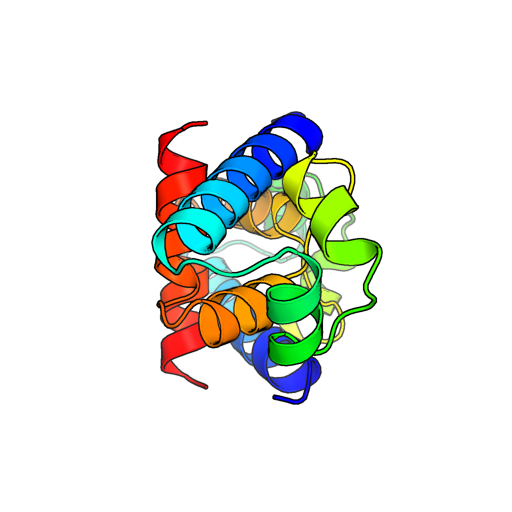ATOM 905 C CA . LEU B 1 41 ? -11.172 7.121 8.977 1 98 41 LEU B CA 1
ATOM 906 C C . LEU B 1 41 ? -10.008 6.148 8.836 1 98 41 LEU B C 1
ATOM 908 O O . LEU B 1 41 ? -10.133 4.965 9.172 1 98 41 LEU B O 1
ATOM 912 N N . VAL B 1 42 ? -8.875 6.637 8.391 1 98.19 42 VAL B N 1
ATOM 913 C CA . VAL B 1 42 ? -7.684 5.809 8.25 1 98.19 42 VAL B CA 1
ATOM 914 C C . VAL B 1 42 ? -7.215 5.336 9.625 1 98.19 42 VAL B C 1
ATOM 916 O O . VAL B 1 42 ? -6.977 4.145 9.828 1 98.19 42 VAL B O 1
ATOM 919 N N . GLU B 1 43 ? -7.148 6.277 10.562 1 98.44 43 GLU B N 1
ATOM 920 C CA . GLU B 1 43 ? -6.578 5.973 11.867 1 98.44 43 GLU B CA 1
ATOM 921 C C . GLU B 1 43 ? -7.469 5.008 12.648 1 98.44 43 GLU B C 1
ATOM 923 O O . GLU B 1 43 ? -7 4.324 13.562 1 98.44 43 GLU B O 1
ATOM 928 N N . ARG B 1 44 ? -8.672 4.926 12.258 1 97.38 44 ARG B N 1
ATOM 929 C CA . ARG B 1 44 ? -9.617 4.027 12.914 1 97.38 44 ARG B CA 1
ATOM 930 C C . ARG B 1 44 ? -9.75 2.717 12.148 1 97.38 44 ARG B C 1
ATOM 932 O O . ARG B 1 44 ? -10.477 1.814 12.57 1 97.38 44 ARG B O 1
ATOM 939 N N . GLY B 1 45 ? -9.125 2.607 11.078 1 97.44 45 GLY B N 1
ATOM 940 C CA . GLY B 1 45 ? -9.18 1.395 10.281 1 97.44 45 GLY B CA 1
ATOM 941 C C . GLY B 1 45 ? -10.43 1.29 9.43 1 97.44 45 GLY B C 1
ATOM 942 O O . GLY B 1 45 ? -10.773 0.209 8.953 1 97.44 45 GLY B O 1
ATOM 943 N N . LEU B 1 46 ? -11.133 2.346 9.227 1 96.88 46 LEU B N 1
ATOM 944 C CA . LEU B 1 46 ? -12.383 2.348 8.484 1 96.88 46 LEU B CA 1
ATOM 945 C C . LEU B 1 46 ? -12.133 2.623 7.004 1 96.88 46 LEU B C 1
ATOM 947 O O . LEU B 1 46 ? -13.055 2.508 6.188 1 96.88 46 LEU B O 1
ATOM 951 N N . ARG B 1 47 ? -10.977 2.902 6.598 1 96.31 47 ARG B N 1
ATOM 952 C CA . ARG B 1 47 ? -10.539 3.018 5.211 1 96.31 47 ARG B CA 1
ATOM 953 C C . ARG B 1 47 ? -9.32 2.139 4.949 1 96.31 47 ARG B C 1
ATOM 955 O O . ARG B 1 47 ? -8.414 2.061 5.781 1 96.31 47 ARG B O 1
ATOM 962 N N . ASN B 1 48 ? -9.391 1.475 3.943 1 97.06 48 ASN B N 1
ATOM 963 C CA . ASN B 1 48 ? -8.234 0.748 3.422 1 97.06 48 ASN B CA 1
ATOM 964 C C . ASN B 1 48 ? -7.422 1.604 2.459 1 97.06 48 ASN B C 1
ATOM 966 O O . ASN B 1 48 ? -7.809 1.784 1.303 1 97.06 48 ASN B O 1
ATOM 970 N N . PRO B 1 49 ? -6.289 2.119 2.963 1 97.5 49 PRO B N 1
ATOM 971 C CA . PRO B 1 49 ? -5.586 3.086 2.121 1 97.5 49 PRO B CA 1
ATOM 972 C C . PRO B 1 49 ? -4.984 2.453 0.869 1 97.5 49 PRO B C 1
ATOM 974 O O . PRO B 1 49 ? -4.598 1.282 0.891 1 97.5 49 PRO B O 1
ATOM 977 N N . SER B 1 50 ? -4.906 3.203 -0.172 1 97.06 50 SER B N 1
ATOM 978 C CA . SER B 1 50 ? -4.238 2.793 -1.402 1 97.06 50 SER B CA 1
ATOM 979 C C . SER B 1 50 ? -2.74 3.07 -1.337 1 97.06 50 SER B C 1
ATOM 981 O O . SER B 1 50 ? -2.27 3.754 -0.425 1 97.06 50 SER B O 1
ATOM 983 N N . LEU B 1 51 ? -2.057 2.561 -2.307 1 98.31 51 LEU B N 1
ATOM 984 C CA . LEU B 1 51 ? -0.632 2.846 -2.447 1 98.31 51 LEU B CA 1
ATOM 985 C C . LEU B 1 51 ? -0.382 4.348 -2.504 1 98.31 51 LEU B C 1
ATOM 987 O O . LEU B 1 51 ? 0.494 4.863 -1.806 1 98.31 51 LEU B O 1
ATOM 991 N N . ASP B 1 52 ? -1.169 5.086 -3.307 1 97 52 ASP B N 1
ATOM 992 C CA . ASP B 1 52 ? -1.003 6.531 -3.42 1 97 52 ASP B CA 1
ATOM 993 C C . ASP B 1 52 ? -1.186 7.215 -2.066 1 97 52 ASP B C 1
ATOM 995 O O . ASP B 1 52 ? -0.417 8.109 -1.708 1 97 52 ASP B O 1
ATOM 999 N N . THR B 1 53 ? -2.182 6.777 -1.339 1 97 53 THR B N 1
ATOM 1000 C CA . THR B 1 53 ? -2.455 7.359 -0.029 1 97 53 THR B CA 1
ATOM 1001 C C . THR B 1 53 ? -1.322 7.051 0.946 1 97 53 THR B C 1
ATOM 1003 O O . THR B 1 53 ? -0.921 7.914 1.731 1 97 53 THR B O 1
ATOM 1006 N N . ILE B 1 54 ? -0.873 5.836 0.894 1 98.38 54 ILE B N 1
ATOM 1007 C CA . ILE B 1 54 ? 0.229 5.434 1.762 1 98.38 54 ILE B CA 1
ATOM 1008 C C . ILE B 1 54 ? 1.447 6.312 1.49 1 98.38 54 ILE B C 1
ATOM 1010 O O . ILE B 1 54 ? 2.098 6.789 2.424 1 98.38 54 ILE B O 1
ATOM 1014 N N . LEU B 1 55 ? 1.735 6.57 0.255 1 98.38 55 LEU B N 1
ATOM 1015 C CA . LEU B 1 55 ? 2.861 7.41 -0.137 1 98.38 55 LEU B CA 1
ATOM 1016 C C . LEU B 1 55 ? 2.656 8.844 0.332 1 98.38 55 LEU B C 1
ATOM 1018 O O . LEU B 1 55 ? 3.588 9.477 0.837 1 98.38 55 LEU B O 1
ATOM 1022 N N . LYS B 1 56 ? 1.489 9.359 0.189 1 97.75 56 LYS B N 1
ATOM 1023 C CA . LYS B 1 56 ? 1.191 10.727 0.606 1 97.75 56 LYS B CA 1
ATOM 1024 C C . LYS B 1 56 ? 1.332 10.883 2.117 1 97.75 56 LYS B C 1
ATOM 1026 O O . LYS B 1 56 ? 1.913 11.859 2.594 1 97.75 56 LYS B O 1
ATOM 1031 N N . LEU B 1 57 ? 0.771 9.906 2.83 1 98.5 57 LEU B N 1
ATOM 1032 C CA . LEU B 1 57 ? 0.843 9.961 4.285 1 98.5 57 LEU B CA 1
ATOM 1033 C C . LEU B 1 57 ? 2.289 9.867 4.762 1 98.5 57 LEU B C 1
ATOM 1035 O O . LEU B 1 57 ? 2.693 10.594 5.672 1 98.5 57 LEU B O 1
ATOM 1039 N N . ALA B 1 58 ? 3.002 8.984 4.207 1 98.75 58 ALA B N 1
ATOM 1040 C CA . ALA B 1 58 ? 4.406 8.828 4.578 1 98.75 58 ALA B CA 1
ATOM 1041 C C . ALA B 1 58 ? 5.18 10.117 4.352 1 98.75 58 ALA B C 1
ATOM 1043 O O . ALA B 1 58 ? 5.98 10.531 5.199 1 98.75 58 ALA B O 1
ATOM 1044 N N . ALA B 1 59 ? 4.961 10.773 3.219 1 98.44 59 ALA B N 1
ATOM 1045 C CA . ALA B 1 59 ? 5.625 12.039 2.912 1 98.44 59 ALA B CA 1
ATOM 1046 C C . ALA B 1 59 ? 5.273 13.102 3.945 1 98.44 59 ALA B C 1
ATOM 1048 O O . ALA B 1 59 ? 6.152 13.812 4.438 1 98.44 59 ALA B O 1
ATOM 1049 N N . ALA B 1 60 ? 4.004 13.18 4.242 1 98.62 60 ALA B N 1
ATOM 1050 C CA . ALA B 1 60 ? 3.539 14.156 5.219 1 98.62 60 ALA B CA 1
ATOM 1051 C C . ALA B 1 60 ? 4.141 13.891 6.594 1 98.62 60 ALA B C 1
ATOM 1053 O O . ALA B 1 60 ? 4.371 14.82 7.371 1 98.62 60 ALA B O 1
ATOM 1054 N N . LEU B 1 61 ? 4.395 12.609 6.895 1 98.75 61 LEU B N 1
ATOM 1055 C CA . LEU B 1 61 ? 4.938 12.195 8.18 1 98.75 61 LEU B CA 1
ATOM 1056 C C . LEU B 1 61 ? 6.461 12.18 8.148 1 98.75 61 LEU B C 1
ATOM 1058 O O . LEU B 1 61 ? 7.102 11.797 9.133 1 98.75 61 LEU B O 1
ATOM 1062 N N . ASN B 1 62 ? 7.02 12.5 7.016 1 98.38 62 ASN B N 1
ATOM 1063 C CA . ASN B 1 62 ? 8.461 12.57 6.816 1 98.38 62 ASN B CA 1
ATOM 1064 C C . ASN B 1 62 ? 9.141 11.242 7.113 1 98.38 62 ASN B C 1
ATOM 1066 O O . ASN B 1 62 ? 10.102 11.18 7.875 1 98.38 62 ASN B O 1
ATOM 1070 N N . CYS B 1 63 ? 8.633 10.18 6.516 1 98.62 63 CYS B N 1
ATOM 1071 C CA . CYS B 1 63 ? 9.195 8.836 6.613 1 98.62 63 CYS B CA 1
ATOM 1072 C C . CYS B 1 63 ? 8.984 8.062 5.32 1 98.62 63 CYS B C 1
ATOM 1074 O O . CYS B 1 63 ? 8.18 8.461 4.473 1 98.62 63 CYS B O 1
ATOM 1076 N N . PRO B 1 64 ? 9.797 7.004 5.113 1 98.69 64 PRO B N 1
ATOM 1077 C CA . PRO B 1 64 ? 9.547 6.184 3.926 1 98.69 64 PRO B CA 1
ATOM 1078 C C . PRO B 1 64 ? 8.227 5.414 4.008 1 98.69 64 PRO B C 1
ATOM 1080 O O . PRO B 1 64 ? 7.863 4.922 5.078 1 98.69 64 PRO B O 1
ATOM 1083 N N . ALA B 1 65 ? 7.547 5.289 2.934 1 98.69 65 ALA B N 1
ATOM 1084 C CA . ALA B 1 65 ? 6.273 4.574 2.879 1 98.69 65 ALA B CA 1
ATOM 1085 C C . ALA B 1 65 ? 6.453 3.105 3.256 1 98.69 65 ALA B C 1
ATOM 1087 O O . ALA B 1 65 ? 5.602 2.523 3.934 1 98.69 65 ALA B O 1
ATOM 1088 N N . TRP B 1 66 ? 7.523 2.525 2.775 1 98.88 66 TRP B N 1
ATOM 1089 C CA . TRP B 1 66 ? 7.742 1.104 3.027 1 98.88 66 TRP B CA 1
ATOM 1090 C C . TRP B 1 66 ? 7.867 0.83 4.523 1 98.88 66 TRP B C 1
ATOM 1092 O O . TRP B 1 66 ? 7.531 -0.26 4.988 1 98.88 66 TRP B O 1
ATOM 1102 N N . LEU B 1 67 ? 8.328 1.799 5.285 1 98.88 67 LEU B N 1
ATOM 1103 C CA . LEU B 1 67 ? 8.461 1.628 6.727 1 98.88 67 LEU B CA 1
ATOM 1104 C C . LEU B 1 67 ? 7.09 1.498 7.383 1 98.88 67 LEU B C 1
ATOM 1106 O O . LEU B 1 67 ? 6.91 0.706 8.312 1 98.88 67 LEU B O 1
ATOM 1110 N N . LEU B 1 68 ? 6.094 2.301 6.945 1 98.88 68 LEU B N 1
ATOM 1111 C CA . LEU B 1 68 ? 4.73 2.188 7.457 1 98.88 68 LEU B CA 1
ATOM 1112 C C . LEU B 1 68 ? 4.168 0.794 7.195 1 98.88 68 LEU B C 1
ATOM 1114 O O . LEU B 1 68 ? 3.525 0.207 8.07 1 98.88 68 LEU B O 1
ATOM 1118 N N . VAL B 1 69 ? 4.457 0.227 6.031 1 98.81 69 VAL B N 1
ATOM 1119 C CA . VAL B 1 69 ? 3.955 -1.088 5.648 1 98.81 69 VAL B CA 1
ATOM 1120 C C . VAL B 1 69 ? 4.691 -2.172 6.434 1 98.81 69 VAL B C 1
ATOM 1122 O O . VAL B 1 69 ? 4.082 -3.154 6.867 1 98.81 69 VAL B O 1
ATOM 1125 N N .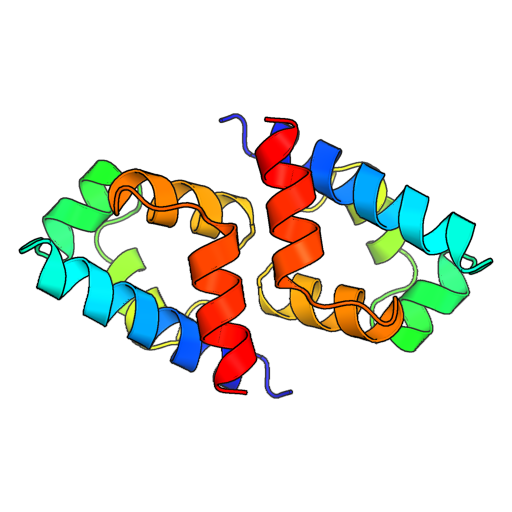 GLN B 1 70 ? 5.961 -1.952 6.609 1 98.88 70 GLN B N 1
ATOM 1126 C CA . GLN B 1 70 ? 6.75 -2.916 7.371 1 98.88 70 GLN B CA 1
ATOM 1127 C C . GLN B 1 70 ? 6.25 -3.025 8.805 1 98.88 70 GLN B C 1
ATOM 1129 O O . GLN B 1 70 ? 6.094 -4.129 9.336 1 98.88 70 GLN B O 1
ATOM 1134 N N . GLU B 1 71 ? 6.078 -1.901 9.406 1 98.75 71 GLU B N 1
ATOM 1135 C CA . GLU B 1 71 ? 5.594 -1.897 10.781 1 98.75 71 GLU B CA 1
ATOM 1136 C C . GLU B 1 71 ? 4.199 -2.506 10.883 1 98.75 71 GLU B C 1
ATOM 1138 O O . GLU B 1 71 ? 3.885 -3.205 11.844 1 98.75 71 GLU B O 1
ATOM 1143 N N . THR B 1 72 ? 3.359 -2.209 9.922 1 98.38 72 THR B N 1
ATOM 1144 C CA . THR B 1 72 ? 2.018 -2.781 9.875 1 98.38 72 THR B CA 1
ATOM 1145 C C . THR B 1 72 ? 2.082 -4.301 9.758 1 98.38 72 THR B C 1
ATOM 1147 O O . THR B 1 72 ? 1.426 -5.016 10.516 1 98.38 72 THR B O 1
ATOM 1150 N N . GLU B 1 73 ? 2.906 -4.777 8.82 1 97.19 73 GLU B N 1
ATOM 1151 C CA . GLU B 1 73 ? 3.043 -6.203 8.547 1 97.19 73 GLU B CA 1
ATOM 1152 C C . GLU B 1 73 ? 3.582 -6.945 9.766 1 97.19 73 GLU B C 1
ATOM 1154 O O . GLU B 1 73 ? 3.211 -8.094 10.016 1 97.19 73 GLU B O 1
ATOM 1159 N N . ALA B 1 74 ? 4.434 -6.289 10.5 1 97.62 74 ALA B N 1
ATOM 1160 C CA . ALA B 1 74 ? 5.066 -6.891 11.672 1 97.62 74 ALA B CA 1
ATOM 1161 C C . ALA B 1 74 ? 4.043 -7.152 12.773 1 97.62 74 ALA B C 1
ATOM 1163 O O . ALA B 1 74 ? 4.273 -7.977 13.656 1 97.62 74 ALA B O 1
ATOM 1164 N N . GLN B 1 75 ? 2.943 -6.484 12.688 1 95.25 75 GLN B N 1
ATOM 1165 C CA . GLN B 1 75 ? 1.945 -6.582 13.742 1 95.25 75 GLN B CA 1
ATOM 1166 C C . GLN B 1 75 ? 0.791 -7.492 13.328 1 95.25 75 GLN B C 1
ATOM 1168 O O . GLN B 1 75 ? -0.165 -7.676 14.086 1 95.25 75 GLN B O 1
ATOM 1173 N N . LEU B 1 76 ? 0.879 -8.047 12.18 1 93.25 76 LEU B N 1
ATOM 1174 C CA . LEU B 1 76 ? -0.178 -8.922 11.68 1 93.25 76 LEU B CA 1
ATOM 1175 C C . LEU B 1 76 ? 0.073 -10.367 12.086 1 93.25 76 LEU B C 1
ATOM 1177 O O . LEU B 1 76 ? 1.224 -10.781 12.258 1 93.25 76 LEU B O 1
#

Secondary structure (DSSP, 8-state):
--HHHHHHHHHHHHHHHHHHTT--HHHHHHHTT--HHHHHHHHTT-S--BHHHHHHHHHHTTS-HHHHHHHHHHT-/--HHHHHHHHHHHHHHHHHHTT--HHHHHHHHT--HHHHHHHHTT-S--BHHHHHHHHHHTTS-HHHHHHHHHHT-

Foldseek 3Di:
DPLQLLLQLLLCLLVVLCVVVVHDLQQLCVQLVHDSVVSVCSNRSVDNDDPSSLCSSCVSSVHHSVVSNVSSVVVD/DPLQLLLQLLLCLLVVLCVVVVHDLQQLCVQLVHDSVVSVCSNRSVDNDDPSSLCSSCVSSVHHSVVSNVSSVVVD

Nearest PDB structures (foldseek):
  2b5a-assembly1_A  TM=9.470E-01  e=1.294E-05  [Bacillus] caldolyticus
  1y7y-assembly1_B  TM=9.861E-01  e=8.421E-05  Aeromonas hydrophila
  3f52-assembly1_A  TM=9.203E-01  e=1.100E-04  Corynebacterium glutamicum
  3f51-assembly1_A  TM=9.372E-01  e=3.042E-04  Corynebacterium glutamicum
  3f52-assembly1_E  TM=9.381E-01  e=3.386E-04  Corynebacterium glutamicum

InterPro domains:
  IPR001387 Cro/C1-type, helix-turn-helix domain [PF01381] (14-64)
  IPR001387 Cro/C1-type, helix-turn-helix domain [PS50943] (14-67)
  IPR001387 Cro/C1-type, helix-turn-helix domain [SM00530] (13-68)
  IPR001387 Cro/C1-type, helix-turn-helix domain [cd00093] (11-68)
  IPR010982 Lambda repressor-like, DNA-binding domain superfamily [G3DSA:1.10.260.40] (4-75)
  IPR010982 Lambda repressor-like, DNA-binding domain superfamily [SSF47413] (8-71)
  IPR050807 Transcriptional regulator/dioxygenase, bacterial-type [PTHR46797] (9-73)

Radius of gyration: 14.91 Å; Cα contacts (8 Å, |Δi|>4): 233; chains: 2; bounding box: 25×38×34 Å